Protein AF-A0A7J9QIK8-F1 (afdb_monomer_lite)

Secondary structure (DSSP, 8-state):
-EEEE--SHHHHHHHHHHHHTTS-SEEEEE-SSTTHHHHHHHHHHHHHHHTT---EEEEES-GGGGTT-SEEEE---PPPPTT--HHHHHHHHHHHHHHHHHHHHHH-TT-EEEE-PSSHHHHHHHHHHHH---GGGB---TTHHHHHHHHHHHHHHHS--

pLDDT: mean 95.73, std 3.75, range [79.69, 98.75]

Foldseek 3Di:
DEEEEDLPPVSLVVQLVCQVVCVDQEYEYEYQPPPRQQVSQVVSVVVCVVVVRRHHYHYDHDLLVCAPHAEYEYPDADDDDPPDDPVNRLVRRLVVLLVSLLSCLVRVLNYAYEYADPVFPSSLVSSCVNSVDDPVRGHYPPCPVVVVVVVVVCCVVPVDD

Radius of gyration: 16.66 Å; chains: 1; bounding box: 46×37×46 Å

Sequence (161 aa):
MITIIGSGKVGGDAALFSALKKLDDQILLLDVAKGLPQGEAMDINHMLSEQGIDVEVKGSNDYEDMKGSNIVVVVAGSGRKPGMTRMDLLKINASIVKSVVENVKKYADDSMIIPVTNPLDPMAYITQKVSGFDRSRVFGMGGMLDLSRFRQFIHESTGYS

Structure (mmCIF, N/CA/C/O backbone):
data_AF-A0A7J9QIK8-F1
#
_entry.id   AF-A0A7J9QIK8-F1
#
loop_
_atom_site.group_PDB
_atom_site.id
_atom_site.type_symbol
_atom_site.label_atom_id
_atom_site.label_alt_id
_atom_site.label_comp_id
_atom_site.label_asym_id
_atom_site.label_entity_id
_atom_site.label_seq_id
_atom_site.pdbx_PDB_ins_code
_atom_site.Cartn_x
_atom_site.Cartn_y
_atom_site.Cartn_z
_atom_site.occupancy
_atom_site.B_iso_or_equiv
_atom_site.auth_seq_id
_atom_site.auth_comp_id
_atom_site.auth_asym_id
_atom_site.auth_atom_id
_atom_site.pdbx_PDB_model_num
ATOM 1 N N . MET A 1 1 ? -8.381 -4.088 -10.871 1.00 96.38 1 MET A N 1
ATOM 2 C CA . MET A 1 1 ? -7.590 -2.897 -10.493 1.00 96.38 1 MET A CA 1
ATOM 3 C C . MET A 1 1 ? -6.961 -3.089 -9.119 1.00 96.38 1 MET A C 1
ATOM 5 O O . MET A 1 1 ? -7.657 -3.412 -8.151 1.00 96.38 1 MET A O 1
ATOM 9 N N . ILE A 1 2 ? -5.651 -2.852 -9.026 1.00 98.56 2 ILE A N 1
ATOM 10 C CA . ILE A 1 2 ? -4.905 -2.758 -7.765 1.00 98.56 2 ILE A CA 1
ATOM 11 C C . ILE A 1 2 ? -4.789 -1.279 -7.389 1.00 98.56 2 ILE A C 1
ATOM 13 O O . ILE A 1 2 ? -4.353 -0.464 -8.198 1.00 98.56 2 ILE A O 1
ATOM 17 N N . THR A 1 3 ? -5.134 -0.916 -6.154 1.00 98.75 3 THR A N 1
ATOM 18 C CA . THR A 1 3 ? -4.882 0.428 -5.612 1.00 98.75 3 THR A CA 1
ATOM 19 C C . THR A 1 3 ? -3.785 0.392 -4.565 1.00 98.75 3 THR A C 1
ATOM 21 O O . THR A 1 3 ? -3.816 -0.425 -3.650 1.00 98.75 3 THR A O 1
ATOM 24 N N . ILE A 1 4 ? -2.841 1.320 -4.656 1.00 98.69 4 ILE A N 1
ATOM 25 C CA . ILE A 1 4 ? -1.747 1.500 -3.709 1.00 98.69 4 ILE A CA 1
ATOM 26 C C . ILE A 1 4 ? -1.907 2.880 -3.078 1.00 98.69 4 ILE A C 1
ATOM 28 O O . ILE A 1 4 ? -1.833 3.901 -3.757 1.00 98.69 4 ILE A O 1
ATOM 32 N N . ILE A 1 5 ? -2.161 2.906 -1.770 1.00 98.44 5 ILE A N 1
ATOM 33 C CA . ILE A 1 5 ? -2.398 4.131 -1.003 1.00 98.44 5 ILE A CA 1
ATOM 34 C C . ILE A 1 5 ? -1.113 4.514 -0.274 1.00 98.44 5 ILE A C 1
ATOM 36 O O . ILE A 1 5 ? -0.676 3.815 0.643 1.00 98.44 5 ILE A O 1
ATOM 40 N N . GLY A 1 6 ? -0.550 5.653 -0.659 1.00 97.44 6 GLY A N 1
ATOM 41 C CA . GLY A 1 6 ? 0.776 6.144 -0.312 1.00 97.44 6 GLY A CA 1
ATOM 42 C C . GLY A 1 6 ? 1.699 6.053 -1.525 1.00 97.44 6 GLY A C 1
ATOM 43 O O . GLY A 1 6 ? 1.986 4.957 -1.984 1.00 97.44 6 GLY A O 1
ATOM 44 N N . SER A 1 7 ? 2.191 7.193 -2.008 1.00 96.25 7 SER A N 1
ATOM 45 C CA . SER A 1 7 ? 3.062 7.334 -3.192 1.00 96.25 7 SER A CA 1
ATOM 46 C C . SER A 1 7 ? 4.504 7.701 -2.828 1.00 96.25 7 SER A C 1
ATOM 48 O O . SER A 1 7 ? 5.240 8.265 -3.624 1.00 96.25 7 SER A O 1
ATOM 50 N N . GLY A 1 8 ? 4.918 7.424 -1.587 1.00 93.56 8 GLY A N 1
ATOM 51 C CA . GLY A 1 8 ? 6.334 7.472 -1.210 1.00 93.56 8 GLY A CA 1
ATOM 52 C C . GLY A 1 8 ? 7.100 6.257 -1.746 1.00 93.56 8 GLY A C 1
ATOM 53 O O . GLY A 1 8 ? 6.513 5.383 -2.371 1.00 93.56 8 GLY A O 1
ATOM 54 N N . LYS A 1 9 ? 8.390 6.139 -1.404 1.00 94.25 9 LYS A N 1
ATOM 55 C CA . LYS A 1 9 ? 9.303 5.078 -1.893 1.00 94.25 9 LYS A CA 1
ATOM 56 C C . LYS A 1 9 ? 8.679 3.678 -1.983 1.00 94.25 9 LYS A C 1
ATOM 58 O O . LYS A 1 9 ? 8.658 3.079 -3.043 1.00 94.25 9 LYS A O 1
ATOM 63 N N . VAL A 1 10 ? 8.113 3.186 -0.878 1.00 94.81 10 VAL A N 1
ATOM 64 C CA . VAL A 1 10 ? 7.521 1.836 -0.822 1.00 94.81 10 VAL A CA 1
ATOM 65 C C . VAL A 1 10 ? 6.306 1.702 -1.747 1.00 94.81 10 VAL A C 1
ATOM 67 O O . VAL A 1 10 ? 6.092 0.640 -2.318 1.00 94.81 10 VAL A O 1
ATOM 70 N N . GLY A 1 11 ? 5.505 2.758 -1.885 1.00 97.12 11 GLY A N 1
ATOM 71 C CA . GLY A 1 11 ? 4.325 2.759 -2.743 1.00 97.12 11 GLY A CA 1
ATOM 72 C C . GLY A 1 11 ? 4.667 2.855 -4.225 1.00 97.12 11 GLY A C 1
ATOM 73 O O . GLY A 1 11 ? 4.122 2.089 -5.013 1.00 97.12 11 GLY A O 1
ATOM 74 N N . GLY A 1 12 ? 5.612 3.731 -4.580 1.00 97.62 12 GLY A N 1
ATOM 75 C CA . GLY A 1 12 ? 6.160 3.826 -5.935 1.00 97.62 12 GLY A CA 1
ATOM 76 C C . GLY A 1 12 ? 6.787 2.503 -6.379 1.00 97.62 12 GLY A C 1
ATOM 77 O O . GLY A 1 12 ? 6.399 1.963 -7.411 1.00 97.62 12 GLY A O 1
ATOM 78 N N . ASP A 1 13 ? 7.645 1.904 -5.542 1.00 97.50 13 ASP A N 1
ATOM 79 C C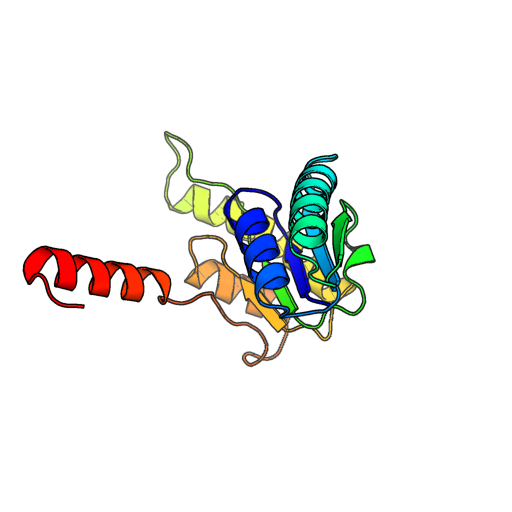A . ASP A 1 13 ? 8.234 0.584 -5.808 1.00 97.50 13 ASP A CA 1
ATOM 80 C C . ASP A 1 13 ? 7.150 -0.496 -5.957 1.00 97.50 13 ASP A C 1
ATOM 82 O O . ASP A 1 13 ? 7.200 -1.314 -6.876 1.00 97.50 13 ASP A O 1
ATOM 86 N N . ALA A 1 14 ? 6.141 -0.506 -5.077 1.00 97.50 14 ALA A N 1
ATOM 87 C CA . ALA A 1 14 ? 5.042 -1.463 -5.163 1.00 97.50 14 ALA A CA 1
ATOM 88 C C . ALA A 1 14 ? 4.261 -1.324 -6.479 1.00 97.50 14 ALA A C 1
ATOM 90 O O . ALA A 1 14 ? 3.911 -2.342 -7.076 1.00 97.50 14 ALA A O 1
ATOM 91 N N . ALA A 1 15 ? 4.015 -0.100 -6.952 1.00 98.38 15 ALA A N 1
ATOM 92 C CA . ALA A 1 15 ? 3.327 0.136 -8.218 1.00 98.38 15 ALA A CA 1
ATOM 93 C C . ALA A 1 15 ? 4.183 -0.278 -9.409 1.00 98.38 15 ALA A C 1
ATOM 95 O O . ALA A 1 15 ? 3.712 -1.027 -10.263 1.00 98.38 15 ALA A O 1
ATOM 96 N N . LEU A 1 16 ? 5.456 0.117 -9.409 1.00 98.31 16 LEU A N 1
ATOM 97 C CA . LEU A 1 16 ? 6.419 -0.255 -10.434 1.00 98.31 16 LEU A CA 1
ATOM 98 C C . LEU A 1 16 ? 6.528 -1.778 -10.574 1.00 98.31 16 LEU A C 1
ATOM 100 O O . LEU A 1 16 ? 6.356 -2.316 -11.666 1.00 98.31 16 LEU A O 1
ATOM 104 N N . PHE A 1 17 ? 6.766 -2.500 -9.475 1.00 97.69 17 PHE A N 1
ATOM 105 C CA . PHE A 1 17 ? 6.887 -3.957 -9.523 1.00 97.69 17 PHE A CA 1
ATOM 106 C C . PHE A 1 17 ? 5.565 -4.656 -9.840 1.00 97.69 17 PHE A C 1
ATOM 108 O O . PHE A 1 17 ? 5.593 -5.716 -10.464 1.00 97.69 17 PHE A O 1
ATOM 115 N N . SER A 1 18 ? 4.421 -4.088 -9.447 1.00 98.12 18 SER A N 1
ATOM 116 C CA . SER A 1 18 ? 3.111 -4.627 -9.836 1.00 98.12 18 SER A CA 1
ATOM 117 C C . SER A 1 18 ? 2.889 -4.500 -11.343 1.00 98.12 18 SER A C 1
ATOM 119 O O . SER A 1 18 ? 2.441 -5.461 -11.968 1.00 98.12 18 SER A O 1
ATOM 121 N N . ALA A 1 19 ? 3.279 -3.364 -11.930 1.00 98.25 19 ALA A N 1
ATOM 122 C CA . ALA A 1 19 ? 3.158 -3.115 -13.360 1.00 98.25 19 ALA A CA 1
ATOM 123 C C . ALA A 1 19 ? 4.130 -3.972 -14.181 1.00 98.25 19 ALA A C 1
ATOM 125 O O . ALA A 1 19 ? 3.720 -4.667 -15.107 1.00 98.25 19 ALA A O 1
ATOM 126 N N . LEU A 1 20 ? 5.406 -4.019 -13.785 1.00 97.81 20 LEU A N 1
ATOM 127 C CA . LEU A 1 20 ? 6.426 -4.857 -14.429 1.00 97.81 20 LEU A CA 1
ATOM 128 C C . LEU A 1 20 ? 6.052 -6.343 -14.427 1.00 97.81 20 LEU A C 1
ATOM 130 O O . LEU A 1 20 ? 6.345 -7.068 -15.376 1.00 97.81 20 LEU A O 1
ATOM 134 N N . LYS A 1 21 ? 5.402 -6.807 -13.355 1.00 97.44 21 LYS A N 1
ATOM 135 C CA . LYS A 1 21 ? 4.923 -8.189 -13.234 1.00 97.44 21 LYS A CA 1
ATOM 136 C C . LYS A 1 21 ? 3.555 -8.424 -13.871 1.00 97.44 21 LYS A C 1
ATOM 138 O O . LYS A 1 21 ? 3.099 -9.564 -13.830 1.00 97.44 21 LYS A O 1
ATOM 143 N N . LYS A 1 22 ? 2.922 -7.391 -14.441 1.00 97.50 22 LYS A N 1
ATOM 144 C CA . LYS A 1 22 ? 1.586 -7.453 -15.051 1.00 97.50 22 LYS A CA 1
ATOM 145 C C . LYS A 1 22 ? 0.557 -8.092 -14.111 1.00 97.50 22 LYS A C 1
ATOM 147 O O . LYS A 1 22 ? -0.178 -8.994 -14.497 1.00 97.50 22 LYS A O 1
ATOM 152 N N . LEU A 1 23 ? 0.577 -7.685 -12.836 1.00 97.62 23 LEU A N 1
ATOM 153 C CA . LEU A 1 23 ? -0.351 -8.221 -11.828 1.00 97.62 23 LEU A CA 1
ATOM 154 C C . LEU A 1 23 ? -1.786 -7.715 -12.022 1.00 97.62 23 LEU A C 1
ATOM 156 O O . LEU A 1 23 ? -2.719 -8.328 -11.510 1.00 97.62 23 LEU A O 1
ATOM 160 N N . ASP A 1 24 ? -1.940 -6.599 -12.727 1.00 97.50 24 ASP A N 1
ATOM 161 C CA . ASP A 1 24 ? -3.200 -6.003 -13.156 1.00 97.50 24 ASP A CA 1
ATOM 162 C C . ASP A 1 24 ? -2.919 -5.174 -14.418 1.00 97.50 24 ASP A C 1
ATOM 164 O O . ASP A 1 24 ? -1.788 -4.712 -14.599 1.00 97.50 24 ASP A O 1
ATOM 168 N N . ASP A 1 25 ? -3.932 -4.968 -15.254 1.00 96.75 25 ASP A N 1
ATOM 169 C CA . ASP A 1 25 ? -3.831 -4.115 -16.446 1.00 96.75 25 ASP A CA 1
ATOM 170 C C . ASP A 1 25 ? -3.893 -2.627 -16.060 1.00 96.75 25 ASP A C 1
ATOM 172 O O . ASP A 1 25 ? -3.375 -1.765 -16.772 1.00 96.75 25 ASP A O 1
ATOM 176 N N . GLN A 1 26 ? -4.491 -2.324 -14.898 1.00 96.62 26 GLN A N 1
ATOM 177 C CA . GLN A 1 26 ? -4.604 -0.971 -14.362 1.00 96.62 26 GLN A CA 1
ATOM 178 C C . GLN A 1 26 ? -4.228 -0.911 -12.877 1.00 96.62 26 GLN A C 1
ATOM 180 O O . GLN A 1 26 ? -4.782 -1.625 -12.030 1.00 96.62 26 GLN A O 1
ATOM 185 N N . ILE A 1 27 ? -3.315 0.001 -12.545 1.00 98.62 27 ILE A N 1
ATOM 186 C CA . ILE A 1 27 ? -2.856 0.256 -11.177 1.00 98.62 27 ILE A CA 1
ATOM 187 C C . ILE A 1 27 ? -3.149 1.709 -10.807 1.00 98.62 27 ILE A C 1
ATOM 189 O O . ILE A 1 27 ? -2.786 2.637 -11.524 1.00 98.62 27 ILE A O 1
ATOM 193 N N . LEU A 1 28 ? -3.774 1.921 -9.651 1.00 98.75 28 LEU A N 1
ATOM 194 C CA . LEU A 1 28 ? -4.027 3.249 -9.101 1.00 98.75 28 LEU A CA 1
ATOM 195 C C . LEU A 1 28 ? -3.030 3.558 -7.984 1.00 98.75 28 LEU A C 1
ATOM 197 O O . LEU A 1 28 ? -3.019 2.883 -6.956 1.00 98.75 28 LEU A O 1
ATOM 201 N N . LEU A 1 29 ? -2.247 4.618 -8.150 1.00 98.50 29 LEU A N 1
ATOM 202 C CA . LEU A 1 29 ? -1.410 5.201 -7.111 1.00 98.50 29 LEU A CA 1
ATOM 203 C C . LEU A 1 29 ? -2.158 6.378 -6.473 1.00 98.50 29 LEU A C 1
ATOM 205 O O . LEU A 1 29 ? -2.501 7.345 -7.152 1.00 98.50 29 LEU A O 1
ATOM 209 N N . LEU A 1 30 ? -2.434 6.300 -5.174 1.00 98.50 30 LEU A N 1
ATOM 210 C CA . LEU A 1 30 ? -3.222 7.300 -4.458 1.00 98.50 30 LEU A CA 1
ATOM 211 C C . LEU A 1 30 ? -2.402 7.940 -3.341 1.00 98.50 30 LEU A C 1
ATOM 213 O O . LEU A 1 30 ? -1.835 7.238 -2.509 1.00 98.50 30 LEU A O 1
ATOM 217 N N . ASP A 1 31 ? -2.366 9.268 -3.269 1.00 97.94 31 ASP A N 1
ATOM 218 C CA . ASP A 1 31 ? -1.771 9.989 -2.134 1.00 97.94 31 ASP A CA 1
ATOM 219 C C . ASP A 1 31 ? -2.539 11.272 -1.813 1.00 97.94 31 ASP A C 1
ATOM 221 O O . ASP A 1 31 ? -3.270 11.804 -2.638 1.00 97.94 31 ASP A O 1
ATOM 225 N N . VAL A 1 32 ? -2.350 11.818 -0.617 1.00 95.69 32 VAL A N 1
ATOM 226 C CA . VAL A 1 32 ? -2.884 13.135 -0.239 1.00 95.69 32 VAL A CA 1
ATOM 227 C C . VAL A 1 32 ? -1.996 14.283 -0.735 1.00 95.69 32 VAL A C 1
ATOM 229 O O . VAL A 1 32 ? -2.466 15.413 -0.880 1.00 95.69 32 VAL A O 1
ATOM 232 N N . ALA A 1 33 ? -0.714 14.016 -1.000 1.00 95.81 33 ALA A N 1
ATOM 233 C CA . ALA A 1 33 ? 0.226 14.979 -1.551 1.00 95.81 33 ALA A CA 1
ATOM 234 C C . ALA A 1 33 ? -0.079 15.230 -3.035 1.00 95.81 33 ALA A C 1
ATOM 236 O O . ALA A 1 33 ? 0.190 14.393 -3.895 1.00 95.81 33 ALA A O 1
ATOM 237 N N . LYS A 1 34 ? -0.651 16.396 -3.348 1.00 96.75 34 LYS A N 1
ATOM 238 C CA . LYS A 1 34 ? -0.991 16.780 -4.727 1.00 96.75 34 LYS A CA 1
ATOM 239 C C . LYS A 1 34 ? 0.237 16.749 -5.637 1.00 96.75 34 LYS A C 1
ATOM 241 O O . LYS A 1 34 ? 1.289 17.261 -5.264 1.00 96.75 34 LYS A O 1
ATOM 246 N N . GLY A 1 35 ? 0.084 16.183 -6.831 1.00 96.44 35 GLY A N 1
ATOM 247 C CA . GLY A 1 35 ? 1.137 16.096 -7.846 1.00 96.44 35 GLY A CA 1
ATOM 248 C C . GLY A 1 35 ? 2.102 14.926 -7.654 1.00 96.44 35 GLY A C 1
ATOM 249 O O . GLY A 1 35 ? 2.622 14.425 -8.645 1.00 96.44 35 GLY A O 1
ATOM 250 N N . LEU A 1 36 ? 2.302 14.449 -6.418 1.00 97.56 36 LEU A N 1
ATOM 251 C CA . LEU A 1 36 ? 3.162 13.297 -6.143 1.00 97.56 36 LEU A CA 1
ATOM 252 C C . LEU A 1 36 ? 2.679 12.020 -6.856 1.00 97.56 36 LEU A C 1
ATOM 254 O O . LEU A 1 36 ? 3.467 11.457 -7.610 1.00 97.56 36 LEU A O 1
ATOM 258 N N . PRO A 1 37 ? 1.416 11.567 -6.695 1.00 98.38 37 PRO A N 1
ATOM 259 C CA . PRO A 1 37 ? 0.997 10.318 -7.313 1.00 98.38 37 PRO A CA 1
ATOM 260 C C . PRO A 1 37 ? 0.989 10.397 -8.840 1.00 98.38 37 PRO A C 1
ATOM 262 O O . PRO A 1 37 ? 1.263 9.408 -9.509 1.00 98.38 37 PRO A O 1
ATOM 265 N N . GLN A 1 38 ? 0.686 11.571 -9.403 1.00 98.62 38 GLN A N 1
ATOM 266 C CA . GLN A 1 38 ? 0.697 11.796 -10.848 1.00 98.62 38 GLN A CA 1
ATOM 267 C C . GLN A 1 38 ? 2.116 11.780 -11.419 1.00 98.62 38 GLN A C 1
ATOM 269 O O . GLN A 1 38 ? 2.314 11.219 -12.491 1.00 98.62 38 GLN A O 1
ATOM 274 N N . GLY A 1 39 ? 3.083 12.374 -10.713 1.00 98.38 39 GLY A N 1
ATOM 275 C CA . GLY A 1 39 ? 4.490 12.352 -11.111 1.00 98.38 39 GLY A CA 1
ATOM 276 C C . GLY A 1 39 ? 5.055 10.933 -11.121 1.00 98.38 39 GLY A C 1
ATOM 277 O O . GLY A 1 39 ? 5.558 10.486 -12.145 1.00 98.38 39 GLY A O 1
ATOM 278 N N . GLU A 1 40 ? 4.869 10.190 -10.027 1.00 98.38 40 GLU A N 1
ATOM 279 C CA . GLU A 1 40 ? 5.317 8.792 -9.924 1.00 98.38 40 GLU A CA 1
ATOM 280 C C . GLU A 1 40 ? 4.660 7.899 -10.990 1.00 98.38 40 GLU A C 1
ATOM 282 O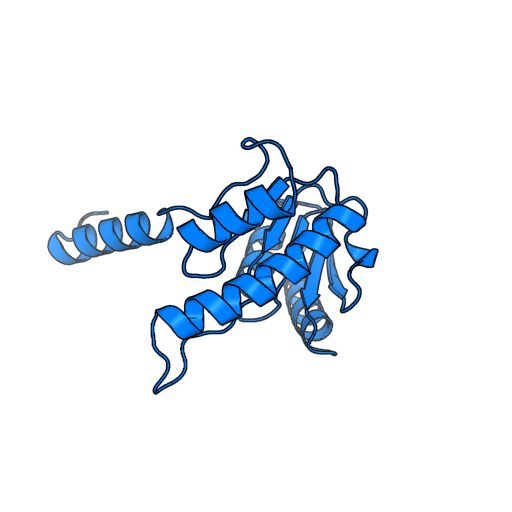 O . GLU A 1 40 ? 5.331 7.117 -11.660 1.00 98.38 40 GLU A O 1
ATOM 287 N N . ALA A 1 41 ? 3.348 8.045 -11.208 1.00 98.56 41 ALA A N 1
ATOM 288 C CA . ALA A 1 41 ? 2.641 7.305 -12.250 1.00 98.56 41 ALA A CA 1
ATOM 289 C C . ALA A 1 41 ? 3.153 7.641 -13.663 1.00 98.56 41 ALA A C 1
ATOM 291 O O . ALA A 1 41 ? 3.279 6.748 -14.500 1.00 98.56 41 ALA A O 1
ATOM 292 N N . MET A 1 42 ? 3.475 8.912 -13.929 1.00 98.56 42 MET A N 1
ATOM 293 C CA . MET A 1 42 ? 4.037 9.353 -15.207 1.00 98.56 42 MET A CA 1
ATOM 294 C C . MET A 1 42 ? 5.401 8.708 -15.469 1.00 98.56 42 MET A C 1
ATOM 296 O O . MET A 1 42 ? 5.608 8.151 -16.546 1.00 98.56 42 MET A O 1
ATOM 300 N N . ASP A 1 43 ? 6.297 8.728 -14.482 1.00 98.19 43 ASP A N 1
ATOM 301 C CA . ASP A 1 43 ? 7.623 8.118 -14.606 1.00 98.19 43 ASP A CA 1
ATOM 302 C C . ASP A 1 43 ? 7.534 6.602 -14.831 1.00 98.19 43 ASP A C 1
ATOM 304 O O . ASP A 1 43 ? 8.225 6.061 -15.701 1.00 98.19 43 ASP A O 1
ATOM 308 N N . ILE A 1 44 ? 6.628 5.916 -14.123 1.00 98.50 44 ILE A N 1
ATOM 309 C CA . ILE A 1 44 ? 6.389 4.483 -14.333 1.00 98.50 44 ILE A CA 1
ATOM 310 C C . ILE A 1 44 ? 5.874 4.226 -15.755 1.00 98.50 44 ILE A C 1
ATOM 312 O O . ILE A 1 44 ? 6.437 3.386 -16.453 1.00 98.50 44 ILE A O 1
ATOM 316 N N . ASN A 1 45 ? 4.865 4.962 -16.228 1.00 98.69 45 ASN A N 1
ATOM 317 C CA . ASN A 1 45 ? 4.317 4.777 -17.577 1.00 98.69 45 ASN A CA 1
ATOM 318 C C . ASN A 1 45 ? 5.350 5.043 -18.684 1.00 98.69 45 ASN A C 1
ATOM 320 O O . ASN A 1 45 ? 5.374 4.313 -19.674 1.00 98.69 45 ASN A O 1
ATOM 324 N N . HIS A 1 46 ? 6.236 6.033 -18.523 1.00 98.38 46 HIS A N 1
ATOM 325 C CA . HIS A 1 46 ? 7.337 6.258 -19.465 1.00 98.38 46 HIS A CA 1
ATOM 326 C C . HIS A 1 46 ? 8.257 5.034 -19.565 1.00 98.38 46 HIS A C 1
ATOM 328 O O . HIS A 1 46 ? 8.615 4.618 -20.667 1.00 98.38 46 HIS A O 1
ATOM 334 N N . MET A 1 47 ? 8.599 4.423 -18.428 1.00 97.94 47 MET A N 1
ATOM 335 C CA . MET A 1 47 ? 9.416 3.210 -18.397 1.00 97.94 47 MET A CA 1
ATOM 336 C C . MET A 1 47 ? 8.669 1.990 -18.965 1.00 97.94 47 MET A C 1
ATOM 338 O O . MET A 1 47 ? 9.249 1.219 -19.725 1.00 97.94 47 MET A O 1
ATOM 342 N N . LEU A 1 48 ? 7.383 1.809 -18.644 1.00 98.25 48 LEU A N 1
ATOM 343 C CA . LEU A 1 48 ? 6.577 0.705 -19.186 1.00 98.25 48 LEU A CA 1
ATOM 344 C C . LEU A 1 48 ? 6.454 0.803 -20.709 1.00 98.25 48 LEU A C 1
ATOM 346 O O . LEU A 1 48 ? 6.606 -0.203 -21.403 1.00 98.25 48 LEU A O 1
ATOM 350 N N . SER A 1 49 ? 6.254 2.018 -21.227 1.00 97.88 49 SER A N 1
ATOM 351 C CA . SER A 1 49 ? 6.202 2.281 -22.664 1.00 97.88 49 SER A CA 1
ATOM 352 C C . SER A 1 49 ? 7.519 1.942 -23.359 1.00 97.88 49 SER A C 1
ATOM 354 O O . SER A 1 49 ? 7.486 1.403 -24.462 1.00 97.88 49 SER A O 1
ATOM 356 N N . GLU A 1 50 ? 8.665 2.248 -22.744 1.00 97.56 50 GLU A N 1
ATOM 357 C CA . GLU A 1 50 ? 9.983 1.900 -23.291 1.00 97.56 50 GLU A CA 1
ATOM 358 C C . GLU A 1 50 ? 10.170 0.379 -23.386 1.00 97.56 50 GLU A C 1
ATOM 360 O O . GLU A 1 50 ? 10.666 -0.119 -24.395 1.00 97.56 50 GLU A O 1
ATOM 365 N N . GLN A 1 51 ? 9.665 -0.367 -22.401 1.00 96.69 51 GLN A N 1
ATOM 366 C CA . GLN A 1 51 ? 9.743 -1.830 -22.365 1.00 96.69 51 GLN A CA 1
ATOM 367 C C . GLN A 1 51 ? 8.629 -2.541 -23.154 1.00 96.69 51 GLN A C 1
ATOM 369 O O . GLN A 1 51 ? 8.594 -3.774 -23.187 1.00 96.69 51 GLN A O 1
ATOM 374 N N . GLY A 1 52 ? 7.700 -1.801 -23.771 1.00 97.31 52 GLY A N 1
ATOM 375 C CA . GLY A 1 52 ? 6.545 -2.376 -24.468 1.00 97.31 52 GLY A CA 1
ATOM 376 C C . GLY A 1 52 ? 5.597 -3.151 -23.542 1.00 97.31 52 GLY A C 1
ATOM 377 O O . GLY A 1 52 ? 5.010 -4.159 -23.945 1.00 97.31 52 GLY A O 1
ATOM 378 N N . ILE A 1 53 ? 5.485 -2.729 -22.280 1.00 97.94 53 ILE A N 1
ATOM 379 C CA . ILE A 1 53 ? 4.594 -3.333 -21.288 1.00 97.94 53 ILE A CA 1
ATOM 380 C C . ILE A 1 53 ? 3.244 -2.614 -21.325 1.00 97.94 53 ILE A C 1
ATOM 382 O O . ILE A 1 53 ? 3.155 -1.433 -21.007 1.00 97.94 53 ILE A O 1
ATOM 386 N N . ASP A 1 54 ? 2.199 -3.357 -21.688 1.00 96.81 54 ASP A N 1
ATOM 387 C CA . ASP A 1 54 ? 0.815 -2.876 -21.770 1.00 96.81 54 ASP A CA 1
ATOM 388 C C . ASP A 1 54 ? 0.122 -2.943 -20.398 1.00 96.81 54 ASP A C 1
ATOM 390 O O . ASP A 1 54 ? -0.633 -3.867 -20.110 1.00 96.81 54 ASP A O 1
ATOM 394 N N . VAL A 1 55 ? 0.494 -2.020 -19.509 1.00 98.19 55 VAL A N 1
ATOM 395 C CA . VAL A 1 55 ? -0.128 -1.787 -18.196 1.00 98.19 55 VAL A CA 1
ATOM 396 C C . VAL A 1 55 ? -0.186 -0.280 -17.974 1.00 98.19 55 VAL A C 1
ATOM 398 O O . VAL A 1 55 ? 0.790 0.415 -18.254 1.00 98.19 55 VAL A O 1
ATOM 401 N N . GLU A 1 56 ? -1.291 0.229 -17.433 1.00 98.25 56 GLU A N 1
ATOM 402 C CA . GLU A 1 56 ? -1.449 1.652 -17.126 1.00 98.25 56 GLU A CA 1
ATOM 403 C C . GLU A 1 56 ? -1.372 1.915 -15.617 1.00 98.25 56 GLU A C 1
ATOM 405 O O . GLU A 1 56 ? -2.096 1.314 -14.816 1.00 98.25 56 GLU A O 1
ATOM 410 N N . VAL A 1 57 ? -0.533 2.875 -15.216 1.00 98.62 57 VAL A N 1
ATOM 411 C CA . VAL A 1 57 ? -0.528 3.417 -13.853 1.00 98.62 57 VAL A CA 1
ATOM 412 C C . VAL A 1 57 ? -1.190 4.792 -13.840 1.00 98.62 57 VAL A C 1
ATOM 414 O O . VAL A 1 57 ? -0.746 5.715 -14.517 1.00 98.62 57 VAL A O 1
ATOM 417 N N . LYS A 1 58 ? -2.239 4.966 -13.034 1.00 98.62 58 LYS A N 1
ATOM 418 C CA . LYS A 1 58 ? -2.915 6.254 -12.826 1.00 98.62 58 LYS A CA 1
ATOM 419 C C . LYS A 1 58 ? -2.552 6.820 -11.458 1.00 98.62 58 LYS A C 1
ATOM 421 O O . LYS A 1 58 ? -2.698 6.141 -10.449 1.00 98.62 58 LYS A O 1
ATOM 426 N N . GLY A 1 59 ? -2.142 8.084 -11.409 1.00 98.56 59 GLY A N 1
ATOM 427 C CA . GLY A 1 59 ? -1.968 8.826 -10.160 1.00 98.56 59 GLY A CA 1
ATOM 428 C C . GLY A 1 59 ? -3.220 9.621 -9.784 1.00 98.56 59 GLY A C 1
ATOM 429 O O . GLY A 1 59 ? -3.759 10.342 -10.624 1.00 98.56 59 GLY A O 1
ATOM 430 N N . SER A 1 60 ? -3.671 9.545 -8.530 1.00 98.56 60 SER A N 1
ATOM 431 C CA . SER A 1 60 ? -4.811 10.326 -8.034 1.00 98.56 60 SER A CA 1
ATOM 432 C C . SER A 1 60 ? -4.641 10.831 -6.601 1.00 98.56 60 SER A C 1
ATOM 434 O O . SER A 1 60 ? -3.877 10.298 -5.799 1.00 98.56 60 SER A O 1
ATOM 436 N N . ASN A 1 61 ? -5.394 11.880 -6.278 1.00 98.31 61 ASN A N 1
ATOM 437 C CA . ASN A 1 61 ? -5.581 12.373 -4.918 1.00 98.31 61 ASN A CA 1
ATOM 438 C C . ASN A 1 61 ? -7.012 12.150 -4.395 1.00 98.31 61 ASN A C 1
ATOM 440 O O . ASN A 1 61 ? -7.310 12.555 -3.271 1.00 98.31 61 ASN A O 1
ATOM 444 N N . ASP A 1 62 ? -7.894 11.549 -5.198 1.00 98.19 62 ASP A N 1
ATOM 445 C CA . ASP A 1 62 ? -9.289 11.296 -4.849 1.00 98.19 62 ASP A CA 1
ATOM 446 C C . ASP A 1 62 ? -9.504 9.820 -4.501 1.00 98.19 62 ASP A C 1
ATOM 448 O O . ASP A 1 62 ? -9.190 8.921 -5.280 1.00 98.19 62 ASP A O 1
ATOM 452 N N . TYR A 1 63 ? -10.071 9.573 -3.321 1.00 98.12 63 TYR A N 1
ATOM 453 C CA . TYR A 1 63 ? -10.447 8.235 -2.875 1.00 98.12 63 TYR A CA 1
ATOM 454 C C . TYR A 1 63 ? -11.538 7.607 -3.737 1.00 98.12 63 TYR A C 1
ATOM 456 O O . TYR A 1 63 ? -11.606 6.387 -3.797 1.00 98.12 63 TYR A O 1
ATOM 464 N N . GLU A 1 64 ? -12.364 8.388 -4.430 1.00 98.25 64 GLU A N 1
ATOM 465 C CA . GLU A 1 64 ? -13.400 7.837 -5.302 1.00 98.25 64 GLU A CA 1
ATOM 466 C C . GLU A 1 64 ? -12.828 7.082 -6.514 1.00 98.25 64 GLU A C 1
ATOM 468 O O . GLU A 1 64 ? -13.453 6.136 -6.998 1.00 98.25 64 GLU A O 1
ATOM 473 N N . ASP A 1 65 ? -11.612 7.422 -6.952 1.00 98.19 65 ASP A N 1
ATOM 474 C CA . ASP A 1 65 ? -10.949 6.757 -8.078 1.00 98.19 65 ASP A CA 1
ATOM 475 C C . ASP A 1 65 ? -10.608 5.282 -7.798 1.00 98.19 65 ASP A C 1
ATOM 477 O O . ASP A 1 65 ? -10.340 4.545 -8.741 1.00 98.19 65 ASP A O 1
ATOM 481 N N . MET A 1 66 ? -10.638 4.819 -6.537 1.00 97.88 66 MET A N 1
ATOM 482 C CA . MET A 1 66 ? -10.393 3.404 -6.198 1.00 97.88 66 MET A CA 1
ATOM 483 C C . MET A 1 66 ? -11.608 2.490 -6.404 1.00 97.88 66 MET A C 1
ATOM 485 O O . MET A 1 66 ? -11.556 1.304 -6.070 1.00 97.88 66 MET A O 1
ATOM 489 N N . LYS A 1 67 ? -12.726 3.024 -6.905 1.00 98.00 67 LYS A N 1
ATOM 490 C CA . LYS A 1 67 ? -13.919 2.225 -7.195 1.00 98.00 67 LYS A CA 1
ATOM 491 C C . LYS A 1 67 ? -13.593 1.065 -8.132 1.00 98.00 67 LYS A C 1
ATOM 493 O O . LYS A 1 67 ? -12.986 1.248 -9.181 1.00 98.00 67 LYS A O 1
ATOM 498 N N . GLY A 1 68 ? -14.033 -0.133 -7.747 1.00 95.69 68 GLY A N 1
ATOM 499 C CA . GLY A 1 68 ? -13.783 -1.368 -8.498 1.00 95.69 68 GLY A CA 1
ATOM 500 C C . GLY A 1 68 ? -12.442 -2.046 -8.195 1.00 95.69 68 GLY A C 1
ATOM 501 O O . GLY A 1 68 ? -12.105 -3.033 -8.848 1.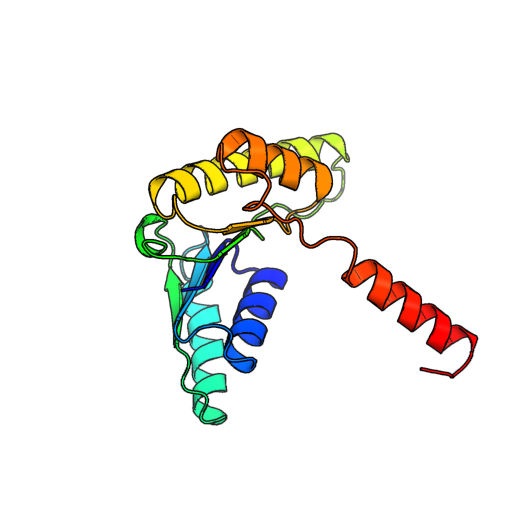00 95.69 68 GLY A O 1
ATOM 502 N N . SER A 1 69 ? -11.677 -1.566 -7.210 1.00 98.06 69 SER A N 1
ATOM 503 C CA . SER A 1 69 ? -10.422 -2.211 -6.819 1.00 98.06 69 SER A CA 1
ATOM 504 C C . SER A 1 69 ? -10.634 -3.570 -6.161 1.00 98.06 69 SER A C 1
ATOM 506 O O . SER A 1 69 ? -11.393 -3.713 -5.205 1.00 98.06 69 SER A O 1
ATOM 508 N N . ASN A 1 70 ? -9.895 -4.573 -6.636 1.00 97.69 70 ASN A N 1
ATOM 509 C CA . ASN A 1 70 ? -9.915 -5.928 -6.084 1.00 97.69 70 ASN A CA 1
ATOM 510 C C . ASN A 1 70 ? -8.923 -6.076 -4.925 1.00 97.69 70 ASN A C 1
ATOM 512 O O . ASN A 1 70 ? -9.155 -6.853 -4.001 1.00 97.69 70 ASN A O 1
ATOM 516 N N . ILE A 1 71 ? -7.823 -5.319 -4.960 1.00 98.12 71 ILE A N 1
ATOM 517 C CA . ILE A 1 71 ? -6.783 -5.301 -3.927 1.00 98.12 71 ILE A CA 1
ATOM 518 C C . ILE A 1 71 ? -6.430 -3.849 -3.616 1.00 98.12 71 ILE A C 1
ATOM 520 O O . ILE A 1 71 ? -6.188 -3.050 -4.519 1.00 98.12 71 ILE A O 1
ATOM 524 N N . VAL A 1 72 ? -6.360 -3.525 -2.327 1.00 98.56 72 VAL A N 1
ATOM 525 C CA . VAL A 1 72 ? -5.911 -2.229 -1.820 1.00 98.56 72 VAL A CA 1
ATOM 526 C C . VAL A 1 72 ? -4.699 -2.429 -0.915 1.00 98.56 72 VAL A C 1
ATOM 528 O O . VAL A 1 72 ? -4.800 -3.005 0.167 1.00 98.56 72 VAL A O 1
ATOM 531 N N . VAL A 1 73 ? -3.541 -1.935 -1.339 1.00 98.19 73 VAL A N 1
ATOM 532 C CA . VAL A 1 73 ? -2.301 -1.947 -0.559 1.00 98.19 73 VAL A CA 1
ATOM 533 C C . VAL A 1 73 ? -2.197 -0.639 0.220 1.00 98.19 73 VAL A C 1
ATOM 535 O O . VAL A 1 73 ? -2.168 0.443 -0.362 1.00 98.19 73 VAL A O 1
ATOM 538 N N . VAL A 1 74 ? -2.132 -0.721 1.549 1.00 97.94 74 VAL A N 1
ATOM 539 C CA . VAL A 1 74 ? -2.065 0.454 2.430 1.00 97.94 74 VAL A CA 1
ATOM 540 C C . VAL A 1 74 ? -0.631 0.646 2.901 1.00 97.94 74 VAL A C 1
ATOM 542 O O . VAL A 1 74 ? -0.170 -0.015 3.833 1.00 97.94 74 VAL A O 1
ATOM 545 N N . VAL A 1 75 ? 0.069 1.565 2.242 1.00 96.25 75 VAL A N 1
ATOM 546 C CA . VAL A 1 75 ? 1.454 1.960 2.543 1.00 96.25 75 VAL A CA 1
ATOM 547 C C . VAL A 1 75 ? 1.501 3.272 3.336 1.00 96.25 75 VAL A C 1
ATOM 549 O O . VAL A 1 75 ? 2.478 3.553 4.032 1.00 96.25 75 VAL A O 1
ATOM 552 N N . ALA A 1 76 ? 0.438 4.076 3.254 1.00 91.88 76 ALA A N 1
ATOM 553 C CA . ALA A 1 76 ? 0.336 5.378 3.892 1.00 91.88 76 ALA A CA 1
ATOM 554 C C . ALA A 1 76 ? 0.586 5.311 5.407 1.00 91.88 76 ALA A C 1
ATOM 556 O O . ALA A 1 76 ? -0.063 4.579 6.161 1.00 91.88 76 ALA A O 1
ATOM 557 N N . GLY A 1 77 ? 1.529 6.129 5.858 1.00 90.62 77 GLY A N 1
ATOM 558 C CA . GLY A 1 77 ? 1.921 6.235 7.252 1.00 90.62 77 GLY A CA 1
ATOM 559 C C . GLY A 1 77 ? 3.094 7.187 7.426 1.00 90.62 77 GLY A C 1
ATOM 560 O O . GLY A 1 77 ? 3.778 7.559 6.475 1.00 90.62 77 GLY A O 1
ATOM 561 N N . SER A 1 78 ? 3.337 7.587 8.667 1.00 88.31 78 SER A N 1
ATOM 562 C CA . SER A 1 78 ? 4.523 8.346 9.032 1.00 88.31 78 SER A CA 1
ATOM 563 C C . SER A 1 78 ? 5.682 7.402 9.330 1.00 88.31 78 SER A C 1
ATOM 565 O O . SER A 1 78 ? 5.535 6.415 10.055 1.00 88.31 78 SER A O 1
ATOM 567 N N . GLY A 1 79 ? 6.869 7.764 8.842 1.00 85.25 79 GLY A N 1
ATOM 568 C CA . GLY A 1 79 ? 8.125 7.242 9.368 1.00 85.25 79 GLY A CA 1
ATOM 569 C C . GLY A 1 79 ? 8.389 7.762 10.784 1.00 85.25 79 GLY A C 1
ATOM 570 O O . GLY A 1 79 ? 7.849 8.794 11.201 1.00 85.25 79 GLY A O 1
ATOM 571 N N . ARG A 1 80 ? 9.240 7.055 11.535 1.00 86.38 80 ARG A N 1
ATOM 572 C CA . ARG A 1 80 ? 9.679 7.500 12.862 1.00 86.38 80 ARG A CA 1
ATOM 573 C C . ARG A 1 80 ? 10.539 8.757 12.731 1.00 86.38 80 ARG A C 1
ATOM 575 O O . ARG A 1 80 ? 11.528 8.748 12.006 1.00 86.38 80 ARG A O 1
ATOM 582 N N . LYS A 1 81 ? 10.192 9.814 13.467 1.00 87.69 81 LYS A N 1
ATOM 583 C CA . LYS A 1 81 ? 10.987 11.052 13.537 1.00 87.69 81 LYS A CA 1
ATOM 584 C C . LYS A 1 81 ? 11.914 11.044 14.763 1.00 87.69 81 LYS A C 1
ATOM 586 O O . LYS A 1 81 ? 11.589 10.373 15.751 1.00 87.69 81 LYS A O 1
ATOM 591 N N . PRO A 1 82 ? 13.051 11.767 14.737 1.00 88.38 82 PRO A N 1
ATOM 592 C CA . PRO A 1 82 ? 13.890 11.952 15.920 1.00 88.38 82 PRO A CA 1
ATOM 593 C C . PRO A 1 82 ? 13.063 12.444 17.117 1.00 88.38 82 PRO A C 1
ATOM 595 O O . PRO A 1 82 ? 12.190 13.292 16.959 1.00 88.38 82 PRO A O 1
ATOM 598 N N . GLY A 1 83 ? 13.296 11.870 18.300 1.00 89.06 83 GLY A N 1
ATOM 599 C CA . GLY A 1 83 ? 12.545 12.192 19.522 1.00 89.06 83 GLY A CA 1
ATOM 600 C C . GLY A 1 83 ? 11.178 11.505 19.670 1.00 89.06 83 GLY A C 1
ATOM 601 O O . GLY A 1 83 ? 10.592 11.567 20.744 1.00 89.06 83 GLY A O 1
ATOM 602 N N . MET A 1 84 ? 10.677 10.801 18.648 1.00 89.56 84 MET A N 1
ATOM 603 C CA . MET A 1 84 ? 9.379 10.118 18.709 1.00 89.56 84 MET A CA 1
ATOM 604 C C . MET A 1 84 ? 9.466 8.764 19.436 1.00 89.56 84 MET A C 1
ATOM 606 O O . MET A 1 84 ? 10.313 7.910 19.109 1.00 89.56 84 MET A O 1
ATOM 610 N N . THR A 1 85 ? 8.557 8.529 20.390 1.00 91.25 85 THR A N 1
ATOM 611 C CA . THR A 1 85 ? 8.435 7.226 21.056 1.00 91.25 85 THR A CA 1
ATOM 612 C C . THR A 1 85 ? 7.752 6.202 20.145 1.00 91.25 85 THR A C 1
ATOM 614 O O . THR A 1 85 ? 7.093 6.540 19.160 1.00 91.25 85 THR A O 1
ATOM 617 N N . ARG A 1 86 ? 7.882 4.911 20.478 1.00 88.00 86 ARG A N 1
ATOM 618 C CA . ARG A 1 86 ? 7.146 3.847 19.771 1.00 88.00 86 ARG A CA 1
ATOM 619 C C . ARG A 1 86 ? 5.628 4.031 19.883 1.00 88.00 86 ARG A C 1
ATOM 621 O O . ARG A 1 86 ? 4.914 3.738 18.930 1.00 88.00 86 ARG A O 1
ATOM 628 N N . MET A 1 87 ? 5.155 4.524 21.028 1.00 91.38 87 MET A N 1
ATOM 629 C CA . MET A 1 87 ? 3.731 4.733 21.283 1.00 91.38 87 MET A CA 1
ATOM 630 C C . MET A 1 87 ? 3.168 5.895 20.457 1.00 91.38 87 MET A C 1
ATOM 632 O O . MET A 1 87 ? 2.062 5.789 19.933 1.00 91.38 87 MET A O 1
ATOM 636 N N . ASP A 1 88 ? 3.934 6.973 20.290 1.00 92.25 88 ASP A N 1
ATOM 637 C CA . ASP A 1 88 ? 3.514 8.116 19.471 1.00 92.25 88 ASP A CA 1
ATOM 638 C C . ASP A 1 88 ? 3.379 7.720 18.002 1.00 92.25 88 ASP A C 1
ATOM 640 O O . ASP A 1 88 ? 2.361 8.001 17.370 1.00 92.25 88 ASP A O 1
ATOM 644 N N . LEU A 1 89 ? 4.373 6.993 17.478 1.00 91.50 89 LEU A N 1
ATOM 645 C CA . LEU A 1 89 ? 4.342 6.479 16.111 1.00 91.50 89 LEU A CA 1
ATOM 646 C C . LEU A 1 89 ? 3.127 5.573 15.878 1.00 91.50 89 LEU A C 1
ATOM 648 O O . LEU A 1 89 ? 2.436 5.715 14.871 1.00 91.50 89 LEU A O 1
ATOM 652 N N . LEU A 1 90 ? 2.845 4.672 16.827 1.00 93.56 90 LEU A N 1
ATOM 653 C CA . LEU A 1 90 ? 1.685 3.787 16.765 1.00 93.56 90 LEU A CA 1
ATOM 654 C C . LEU A 1 90 ? 0.383 4.587 16.702 1.00 93.56 90 LEU A C 1
ATOM 656 O O . LEU A 1 90 ? -0.445 4.304 15.843 1.00 93.56 90 LEU A O 1
ATOM 660 N N . LYS A 1 91 ? 0.202 5.596 17.564 1.00 94.75 91 LYS A N 1
ATOM 661 C CA . LYS A 1 91 ? -1.013 6.430 17.582 1.00 94.75 91 LYS A CA 1
ATOM 662 C C . LYS A 1 91 ? -1.206 7.206 16.279 1.00 94.75 91 LYS A C 1
ATOM 664 O O . LYS A 1 91 ? -2.324 7.270 15.771 1.00 94.75 91 LYS A O 1
ATOM 669 N N . ILE A 1 92 ? -0.129 7.769 15.729 1.00 95.44 92 ILE A N 1
ATOM 670 C CA . ILE A 1 92 ? -0.170 8.505 14.458 1.00 95.44 92 ILE A CA 1
ATOM 671 C C . ILE A 1 92 ? -0.587 7.571 13.323 1.00 95.44 92 ILE A C 1
ATOM 673 O O . ILE A 1 92 ? -1.556 7.855 12.619 1.00 95.44 92 ILE A O 1
ATOM 677 N N . ASN A 1 93 ? 0.094 6.434 13.178 1.00 95.81 93 ASN A N 1
ATOM 678 C CA . ASN A 1 93 ? -0.190 5.505 12.088 1.00 95.81 93 ASN A CA 1
ATOM 679 C C . ASN A 1 93 ? -1.551 4.823 12.251 1.00 95.81 93 ASN A C 1
ATOM 681 O O . ASN A 1 93 ? -2.244 4.643 11.259 1.00 95.81 93 ASN A O 1
ATOM 685 N N . ALA A 1 94 ? -1.997 4.561 13.482 1.00 96.69 94 ALA A N 1
ATOM 686 C CA . ALA A 1 94 ? -3.350 4.083 13.758 1.00 96.69 94 ALA A CA 1
ATOM 687 C C . ALA A 1 94 ? -4.424 5.048 13.233 1.00 96.69 94 ALA A C 1
ATOM 689 O O . ALA A 1 94 ? -5.399 4.607 12.628 1.00 96.69 94 ALA A O 1
ATOM 690 N N . SER A 1 95 ? -4.241 6.357 13.441 1.00 97.19 95 SER A N 1
ATOM 691 C CA . SER A 1 95 ? -5.167 7.385 12.949 1.00 97.19 95 SER A CA 1
ATOM 692 C C . SER A 1 95 ? -5.184 7.453 11.418 1.00 97.19 95 SER A C 1
ATOM 694 O O . SER A 1 95 ? -6.253 7.451 10.808 1.00 97.19 95 SER A O 1
ATOM 696 N N . ILE A 1 96 ? -4.000 7.439 10.791 1.00 96.88 96 ILE A N 1
ATOM 697 C CA . ILE A 1 96 ? -3.856 7.459 9.327 1.00 96.88 96 ILE A CA 1
ATOM 698 C C . ILE A 1 96 ? -4.515 6.223 8.708 1.00 96.88 96 ILE A C 1
ATOM 700 O O . ILE A 1 96 ? -5.379 6.358 7.846 1.00 96.88 96 ILE A O 1
ATOM 704 N N . VAL A 1 97 ? -4.157 5.026 9.181 1.00 97.81 97 VAL A N 1
ATOM 705 C CA . VAL A 1 97 ? -4.697 3.761 8.667 1.00 97.81 97 VAL A CA 1
ATOM 706 C C . VAL A 1 97 ? -6.205 3.691 8.873 1.00 97.81 97 VAL A C 1
ATOM 708 O O . VAL A 1 97 ? -6.911 3.290 7.956 1.00 97.81 97 VAL A O 1
ATOM 711 N N . LYS A 1 98 ? -6.728 4.134 10.023 1.00 98.19 98 LYS A N 1
ATOM 712 C CA . LYS A 1 98 ? -8.177 4.191 10.247 1.00 98.19 98 LYS A CA 1
ATOM 713 C C . LYS A 1 98 ? -8.881 5.046 9.185 1.00 98.19 98 LYS A C 1
ATOM 715 O O . LYS A 1 98 ? -9.818 4.560 8.565 1.00 98.19 98 LYS A O 1
ATOM 720 N N . SER A 1 99 ? -8.402 6.268 8.948 1.00 97.88 99 SER A N 1
ATOM 721 C CA . SER A 1 99 ? -8.974 7.179 7.942 1.00 97.88 99 SER A CA 1
ATOM 722 C C . SER A 1 99 ? -8.918 6.595 6.524 1.00 97.88 99 SER A C 1
ATOM 724 O O . SER A 1 99 ? -9.899 6.634 5.780 1.00 97.88 99 SER A O 1
ATOM 726 N N . VAL A 1 100 ? -7.788 5.981 6.159 1.00 98.06 100 VAL A N 1
ATOM 727 C CA . VAL A 1 100 ? -7.636 5.292 4.870 1.00 98.06 100 VAL A CA 1
ATOM 728 C C . VAL A 1 100 ? -8.655 4.160 4.742 1.00 98.06 100 VAL A C 1
ATOM 730 O O . VAL A 1 100 ? -9.383 4.095 3.757 1.00 98.06 100 VAL A O 1
ATOM 733 N N . VAL A 1 101 ? -8.751 3.290 5.747 1.00 98.06 101 VAL A N 1
ATOM 734 C CA . VAL A 1 101 ? -9.619 2.105 5.713 1.00 98.06 101 VAL A CA 1
ATOM 735 C C . VAL A 1 101 ? -11.105 2.477 5.725 1.00 98.06 101 VAL A C 1
ATOM 737 O O . VAL A 1 101 ? -11.902 1.786 5.095 1.00 98.06 101 VAL A O 1
ATOM 740 N N . GLU A 1 102 ? -11.494 3.581 6.366 1.00 98.44 102 GLU A N 1
ATOM 741 C CA . GLU A 1 102 ? -12.858 4.124 6.266 1.00 98.44 102 GLU A CA 1
ATOM 742 C C . GLU A 1 102 ? -13.212 4.518 4.823 1.00 98.44 102 GLU A C 1
ATOM 744 O O . GLU A 1 102 ? -14.329 4.259 4.375 1.00 98.44 102 GLU A O 1
ATOM 749 N N . ASN A 1 103 ? -12.260 5.071 4.066 1.00 98.44 103 ASN A N 1
ATOM 750 C CA . ASN A 1 103 ? -12.461 5.359 2.646 1.00 98.44 103 ASN A CA 1
ATOM 751 C C . ASN A 1 103 ? -12.453 4.090 1.785 1.00 98.44 103 ASN A C 1
ATOM 753 O O . ASN A 1 103 ? -13.282 3.978 0.886 1.00 98.44 103 ASN A O 1
ATOM 757 N N . VAL A 1 104 ? -11.597 3.108 2.089 1.00 98.31 104 VAL A N 1
ATOM 758 C CA . VAL A 1 104 ? -11.627 1.796 1.414 1.00 98.31 104 VAL A CA 1
ATOM 759 C C . VAL A 1 104 ? -12.994 1.145 1.584 1.00 98.31 104 VAL A C 1
ATOM 761 O O . VAL A 1 104 ? -13.601 0.731 0.608 1.00 98.31 104 VAL A O 1
ATOM 764 N N . LYS A 1 105 ? -13.547 1.154 2.800 1.00 97.81 105 LYS A N 1
ATOM 765 C CA . LYS A 1 105 ? -14.900 0.654 3.068 1.00 97.81 105 LYS A CA 1
ATOM 766 C C . LYS A 1 105 ? -15.987 1.403 2.288 1.00 97.81 105 LYS A C 1
ATOM 768 O O . LYS A 1 105 ? -17.050 0.847 2.054 1.00 97.81 105 LYS A O 1
ATOM 773 N N . LYS A 1 106 ? -15.761 2.670 1.936 1.00 98.19 106 LYS A N 1
ATOM 774 C CA . LYS A 1 106 ? -16.732 3.492 1.207 1.00 98.19 106 LYS A CA 1
ATOM 775 C C . LYS A 1 106 ? -16.670 3.280 -0.307 1.00 98.19 106 LYS A C 1
ATOM 777 O O . LYS A 1 106 ? -17.708 3.345 -0.958 1.00 98.19 106 LYS A O 1
ATOM 782 N N . TYR A 1 107 ? -15.474 3.103 -0.863 1.00 98.44 107 TYR A N 1
ATOM 783 C CA . TYR A 1 107 ? -15.256 3.137 -2.312 1.00 98.44 107 TYR A CA 1
ATOM 784 C C . TYR A 1 107 ? -14.801 1.799 -2.910 1.00 98.44 107 TYR A C 1
ATOM 786 O O . TYR A 1 107 ? -14.966 1.602 -4.106 1.00 98.44 107 TYR A O 1
ATOM 794 N N . ALA A 1 108 ? -14.272 0.878 -2.104 1.00 97.75 108 ALA A N 1
ATOM 795 C CA . ALA A 1 108 ? -13.796 -0.445 -2.512 1.00 97.75 108 ALA A CA 1
ATOM 796 C C . ALA A 1 108 ? -14.183 -1.507 -1.461 1.00 97.75 108 ALA A C 1
ATOM 798 O O . ALA A 1 108 ? -13.346 -2.227 -0.914 1.00 97.75 108 ALA A O 1
ATOM 799 N N . ASP A 1 109 ? -15.475 -1.582 -1.145 1.00 96.88 109 ASP A N 1
ATOM 800 C CA . ASP A 1 109 ? -16.052 -2.447 -0.110 1.00 96.88 109 ASP A CA 1
ATOM 801 C C . ASP A 1 109 ? -15.964 -3.952 -0.402 1.00 96.88 109 ASP A C 1
ATOM 803 O O . ASP A 1 109 ? -16.088 -4.751 0.528 1.00 96.88 109 ASP A O 1
ATOM 807 N N . ASP A 1 110 ? -15.647 -4.338 -1.638 1.00 95.94 110 ASP A N 1
ATOM 808 C CA . ASP A 1 110 ? -15.398 -5.720 -2.074 1.00 95.94 110 ASP A CA 1
ATOM 809 C C . ASP A 1 110 ? -13.904 -6.093 -2.197 1.00 95.94 110 ASP A C 1
ATOM 811 O O . ASP A 1 110 ? -13.565 -7.234 -2.517 1.00 95.94 110 ASP A O 1
ATOM 815 N N . SER A 1 111 ? -12.979 -5.183 -1.868 1.00 98.00 111 SER A N 1
ATOM 816 C CA . SER A 1 111 ? -11.539 -5.425 -2.028 1.00 98.00 111 SER A CA 1
ATOM 817 C C . SER A 1 111 ? -10.910 -6.308 -0.939 1.00 98.00 111 SER A C 1
ATOM 819 O O . SER A 1 111 ? -11.362 -6.391 0.206 1.00 98.00 111 SER A O 1
ATOM 821 N N . MET A 1 112 ? -9.767 -6.915 -1.240 1.00 98.31 112 MET A N 1
ATOM 822 C CA . MET A 1 112 ? -8.816 -7.334 -0.208 1.00 98.31 112 MET A CA 1
ATOM 823 C C . MET A 1 112 ? -7.968 -6.134 0.231 1.00 98.31 112 MET A C 1
ATOM 825 O O . MET A 1 112 ? -7.730 -5.222 -0.561 1.00 98.31 112 MET A O 1
ATOM 829 N N . ILE A 1 113 ? -7.506 -6.118 1.483 1.00 98.31 113 ILE A N 1
ATOM 830 C CA . ILE A 1 113 ? -6.644 -5.060 2.023 1.00 98.31 113 ILE A CA 1
ATOM 831 C C . ILE A 1 113 ? -5.312 -5.655 2.478 1.00 98.31 113 ILE A C 1
ATOM 833 O O . ILE A 1 113 ? -5.281 -6.589 3.283 1.00 98.31 113 ILE A O 1
ATOM 837 N N . ILE A 1 114 ? -4.212 -5.070 2.003 1.00 97.25 114 ILE A N 1
ATOM 838 C CA . ILE A 1 114 ? -2.846 -5.435 2.378 1.00 97.25 114 ILE A CA 1
ATOM 839 C C . ILE A 1 114 ? -2.193 -4.264 3.122 1.00 97.25 114 ILE A C 1
ATOM 841 O O . ILE A 1 114 ? -1.605 -3.384 2.487 1.00 97.25 114 ILE A O 1
ATOM 845 N N . PRO A 1 115 ? -2.300 -4.187 4.461 1.00 95.94 115 PRO A N 1
ATOM 846 C CA . PRO A 1 115 ? -1.560 -3.194 5.224 1.00 95.94 115 PRO A CA 1
ATOM 847 C C . PR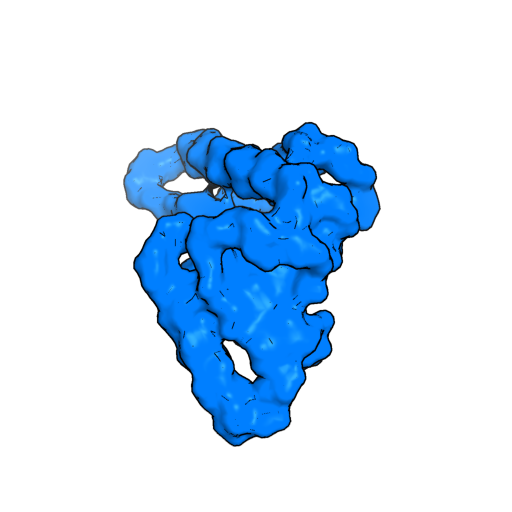O A 1 115 ? -0.057 -3.498 5.213 1.00 95.94 115 PRO A C 1
ATOM 849 O O . PRO A 1 115 ? 0.379 -4.612 5.505 1.00 95.94 115 PRO A O 1
ATOM 852 N N . VAL A 1 116 ? 0.727 -2.467 4.906 1.00 95.12 116 VAL A N 1
ATOM 853 C CA . VAL A 1 116 ? 2.200 -2.450 4.925 1.00 95.12 116 VAL A CA 1
ATOM 854 C C . VAL A 1 116 ? 2.721 -1.508 6.019 1.00 95.12 116 VAL A C 1
ATOM 856 O O . VAL A 1 116 ? 3.828 -1.684 6.530 1.00 95.12 116 VAL A O 1
ATOM 859 N N . THR A 1 117 ? 1.923 -0.511 6.412 1.00 94.00 117 THR A N 1
ATOM 860 C CA . THR A 1 117 ? 2.285 0.500 7.411 1.00 94.00 117 THR A CA 1
ATOM 861 C C . THR A 1 117 ? 2.738 -0.121 8.732 1.00 94.00 117 THR A C 1
ATOM 863 O O . THR A 1 117 ? 2.062 -0.963 9.318 1.00 94.00 117 THR A O 1
ATOM 866 N N . ASN A 1 118 ? 3.881 0.344 9.242 1.00 90.88 118 ASN A N 1
ATOM 867 C CA . ASN A 1 118 ? 4.428 -0.120 10.512 1.00 90.88 118 ASN A CA 1
ATOM 868 C C . ASN A 1 118 ? 3.912 0.697 11.711 1.00 90.88 118 ASN A C 1
ATOM 870 O O . ASN A 1 118 ? 3.713 1.906 11.581 1.00 90.88 118 ASN A O 1
ATOM 874 N N . PRO A 1 119 ? 3.768 0.096 12.906 1.00 91.56 119 PRO A N 1
ATOM 875 C CA . PRO A 1 119 ? 4.020 -1.315 13.220 1.00 91.56 119 PRO A CA 1
ATOM 876 C C . PRO A 1 119 ? 2.953 -2.244 12.620 1.00 91.56 119 PRO A C 1
ATOM 878 O O . PRO A 1 119 ? 1.763 -2.020 12.824 1.00 91.56 119 PRO A O 1
ATOM 881 N N . LEU A 1 120 ? 3.388 -3.280 11.896 1.00 91.69 120 LEU A N 1
ATOM 882 C CA . LEU A 1 120 ? 2.523 -4.059 11.009 1.00 91.69 120 LEU A CA 1
ATOM 883 C C . LEU A 1 120 ? 1.353 -4.750 11.726 1.00 91.69 120 LEU A C 1
ATOM 885 O O . LEU A 1 120 ? 0.210 -4.555 11.318 1.00 91.69 120 LEU A O 1
ATOM 889 N N . ASP A 1 121 ? 1.596 -5.518 12.794 1.00 92.19 121 ASP A N 1
ATOM 890 C CA . ASP A 1 121 ? 0.525 -6.307 13.430 1.00 92.19 121 ASP A CA 1
ATOM 891 C C . ASP A 1 121 ? -0.589 -5.426 14.025 1.00 92.19 121 ASP A C 1
ATOM 893 O O . ASP A 1 121 ? -1.768 -5.691 13.762 1.00 92.19 121 ASP A O 1
ATOM 897 N N . PRO A 1 122 ? -0.277 -4.328 14.752 1.00 94.19 122 PRO A N 1
ATOM 898 C CA . PRO A 1 122 ? -1.299 -3.370 15.159 1.00 94.19 122 PRO A CA 1
ATOM 899 C C . PRO A 1 122 ? -2.054 -2.746 13.978 1.00 94.19 122 PRO A C 1
ATOM 901 O O . PRO A 1 122 ? -3.272 -2.585 14.065 1.00 94.19 122 PRO A O 1
ATOM 904 N N . MET A 1 123 ? -1.372 -2.405 12.877 1.00 96.00 123 MET A N 1
ATOM 905 C CA . MET A 1 123 ? -2.033 -1.821 11.702 1.00 96.00 123 MET A CA 1
ATOM 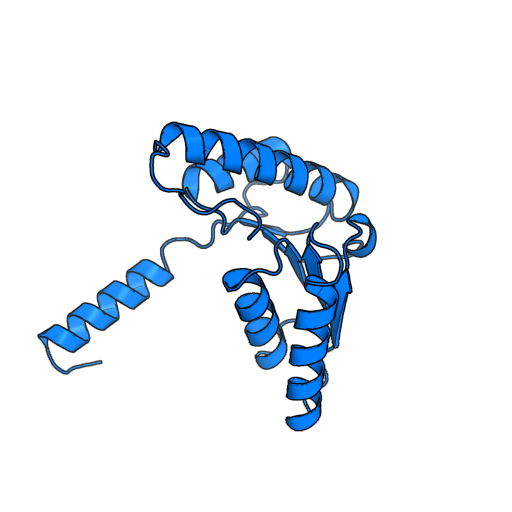906 C C . MET A 1 123 ? -2.941 -2.834 10.997 1.00 96.00 123 MET A C 1
ATOM 908 O O . MET A 1 123 ? -4.045 -2.473 10.587 1.00 96.00 123 MET A O 1
ATOM 912 N N . ALA A 1 124 ? -2.544 -4.106 10.916 1.00 95.62 124 ALA A N 1
ATOM 913 C CA . ALA A 1 124 ? -3.378 -5.182 10.388 1.00 95.62 124 ALA A CA 1
ATOM 914 C C . ALA A 1 124 ? -4.631 -5.404 11.244 1.00 95.62 124 ALA A C 1
ATOM 916 O O . ALA A 1 124 ? -5.739 -5.501 10.713 1.00 95.62 124 ALA A O 1
ATOM 917 N N . TYR A 1 125 ? -4.482 -5.389 12.571 1.00 95.31 125 TYR A N 1
ATOM 918 C CA . TYR A 1 125 ? -5.615 -5.480 13.489 1.00 95.31 125 TYR A CA 1
ATOM 919 C C . TYR A 1 125 ? -6.587 -4.302 13.332 1.00 95.31 125 TYR A C 1
ATOM 921 O O . TYR A 1 125 ? -7.794 -4.512 13.212 1.00 95.31 125 TYR A O 1
ATOM 929 N N . ILE A 1 126 ? -6.078 -3.066 13.287 1.00 96.50 126 ILE A N 1
ATOM 930 C CA . ILE A 1 126 ? -6.905 -1.868 13.071 1.00 96.50 126 ILE A CA 1
ATOM 931 C C . ILE A 1 126 ? -7.620 -1.950 11.723 1.00 96.50 126 ILE A C 1
ATOM 933 O O . ILE A 1 126 ? -8.820 -1.704 11.662 1.00 96.50 126 ILE A O 1
ATOM 937 N N . THR A 1 127 ? -6.915 -2.356 10.668 1.00 97.94 127 THR A N 1
ATOM 938 C CA . THR A 1 127 ? -7.485 -2.530 9.326 1.00 97.94 127 THR A CA 1
ATOM 939 C C . THR A 1 127 ? -8.665 -3.497 9.351 1.00 97.94 127 THR A C 1
ATOM 941 O O . THR A 1 127 ? -9.746 -3.161 8.870 1.00 97.94 127 THR A O 1
ATOM 944 N N . GLN A 1 128 ? -8.504 -4.664 9.981 1.00 97.38 128 GLN A N 1
ATOM 945 C CA . GLN A 1 128 ? -9.572 -5.658 10.117 1.00 97.38 128 GLN A CA 1
ATOM 946 C C . GLN A 1 128 ? -10.762 -5.120 10.920 1.00 97.38 128 GLN A C 1
ATOM 948 O O . GLN A 1 128 ? -11.913 -5.307 10.530 1.00 97.38 128 GLN A O 1
ATOM 953 N N . LYS A 1 129 ? -10.500 -4.421 12.028 1.00 97.56 129 LYS A N 1
ATOM 954 C CA . LYS A 1 129 ? -11.557 -3.899 12.902 1.00 97.56 129 LYS A CA 1
ATOM 955 C C . LYS A 1 129 ? -12.339 -2.744 12.290 1.00 97.56 129 LYS A C 1
ATOM 957 O O . LYS A 1 129 ? -13.549 -2.687 12.479 1.00 97.56 129 LYS A O 1
ATOM 962 N N . VAL A 1 130 ? -11.666 -1.833 11.592 1.00 97.88 130 VAL A N 1
ATOM 963 C CA . VAL A 1 130 ? -12.280 -0.630 11.012 1.00 97.88 130 VAL A CA 1
ATOM 964 C C . VAL A 1 130 ? -13.032 -0.960 9.724 1.00 97.88 130 VAL A C 1
ATOM 966 O O . VAL A 1 130 ? -14.167 -0.514 9.558 1.00 97.88 130 VAL A O 1
ATOM 969 N N . SER A 1 131 ? -12.444 -1.777 8.841 1.00 97.69 131 SER A N 1
ATOM 970 C CA . SER A 1 131 ? -13.131 -2.224 7.618 1.00 97.69 131 SER A CA 1
ATOM 971 C C . SER A 1 131 ? -14.393 -3.020 7.958 1.00 97.69 131 SER A C 1
ATOM 973 O O . SER A 1 131 ? -15.447 -2.818 7.356 1.00 97.69 131 SER A O 1
ATOM 975 N N . GLY A 1 132 ? -14.308 -3.881 8.978 1.00 97.38 132 GLY A N 1
ATOM 976 C CA . GLY A 1 132 ? -15.346 -4.865 9.272 1.00 97.38 132 GLY A CA 1
ATOM 977 C C . GLY A 1 132 ? -15.378 -6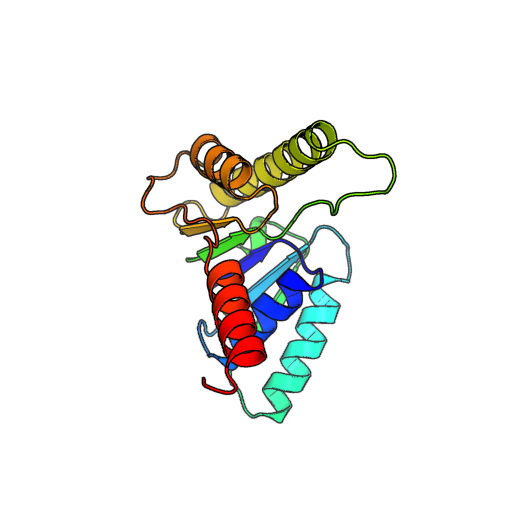.006 8.255 1.00 97.38 132 GLY A C 1
ATOM 978 O O . GLY A 1 132 ? -16.347 -6.756 8.236 1.00 97.38 132 GLY A O 1
ATOM 979 N N . PHE A 1 133 ? -14.346 -6.131 7.416 1.00 97.75 133 PHE A N 1
ATOM 980 C CA . PHE A 1 133 ? -14.245 -7.209 6.441 1.00 97.75 133 PHE A CA 1
ATOM 981 C C . PHE A 1 133 ? -13.942 -8.543 7.128 1.00 97.75 133 PHE A C 1
ATOM 983 O O . PHE A 1 133 ? -13.375 -8.604 8.231 1.00 97.75 133 PHE A O 1
ATOM 990 N N . ASP A 1 134 ? -14.279 -9.626 6.428 1.00 96.94 134 ASP A N 1
ATOM 991 C CA . ASP A 1 134 ? -13.858 -10.966 6.805 1.00 96.94 134 ASP A CA 1
ATOM 992 C C . ASP A 1 134 ? -12.340 -11.049 6.958 1.00 96.94 134 ASP A C 1
ATOM 994 O O . ASP A 1 134 ? -11.565 -10.419 6.235 1.00 96.94 134 ASP A O 1
ATOM 998 N N . ARG A 1 135 ? -11.892 -11.881 7.904 1.00 93.88 135 ARG A N 1
ATOM 999 C CA . ARG A 1 135 ? -10.457 -12.069 8.172 1.00 93.88 135 ARG A CA 1
ATOM 1000 C C . ARG A 1 135 ? -9.690 -12.559 6.942 1.00 93.88 135 ARG A C 1
ATOM 1002 O O . ARG A 1 135 ? -8.517 -12.246 6.808 1.00 93.88 135 ARG A O 1
ATOM 1009 N N . SER A 1 136 ? -10.354 -13.287 6.045 1.00 95.06 136 SER A N 1
ATOM 1010 C CA . SER A 1 136 ? -9.805 -13.755 4.767 1.00 95.06 136 SER A CA 1
ATOM 1011 C C . SER A 1 136 ? -9.616 -12.649 3.725 1.00 95.06 136 SER A C 1
ATOM 1013 O O . SER A 1 136 ? -9.181 -12.943 2.620 1.00 95.06 136 SER A O 1
ATOM 1015 N N . ARG A 1 137 ? -9.950 -11.391 4.036 1.00 97.00 137 ARG A N 1
ATOM 1016 C CA . ARG A 1 137 ? -9.766 -10.237 3.146 1.00 97.00 137 ARG A CA 1
ATOM 1017 C C . ARG A 1 137 ? -8.749 -9.225 3.672 1.00 97.00 137 ARG A C 1
ATOM 1019 O O . ARG A 1 137 ? -8.554 -8.197 3.033 1.00 97.00 137 ARG A O 1
ATOM 1026 N N . VAL A 1 138 ? -8.093 -9.485 4.807 1.00 96.88 138 VAL A N 1
ATOM 1027 C CA . VAL A 1 138 ? -7.084 -8.580 5.383 1.00 96.88 138 VAL A CA 1
ATOM 1028 C C . VAL A 1 138 ? -5.786 -9.336 5.644 1.00 96.88 138 VAL A C 1
ATOM 1030 O O . VAL A 1 138 ? -5.725 -10.189 6.527 1.00 96.88 138 VAL A O 1
ATOM 1033 N N . PHE A 1 139 ? -4.733 -8.983 4.905 1.00 91.00 139 PHE A N 1
ATOM 1034 C CA . PHE A 1 139 ? -3.445 -9.678 4.925 1.00 91.00 139 PHE A CA 1
ATOM 1035 C C . PHE A 1 139 ? -2.310 -8.692 5.177 1.00 91.00 139 PHE A C 1
ATOM 1037 O O . PHE A 1 139 ? -1.953 -7.919 4.297 1.00 91.00 139 PHE A O 1
ATOM 1044 N N . GLY A 1 140 ? -1.705 -8.705 6.364 1.00 87.31 140 GLY A N 1
ATOM 1045 C CA . GLY A 1 140 ? -0.456 -7.963 6.549 1.00 87.31 140 GLY A CA 1
ATOM 1046 C C . GLY A 1 140 ? 0.624 -8.472 5.587 1.00 87.31 140 GLY A C 1
ATOM 1047 O O . GLY A 1 140 ? 0.650 -9.663 5.279 1.00 87.31 140 GLY A O 1
ATOM 1048 N N . MET A 1 141 ? 1.547 -7.600 5.163 1.00 85.06 141 MET A N 1
ATOM 1049 C CA . MET A 1 141 ? 2.707 -7.972 4.323 1.00 85.06 141 MET A CA 1
ATOM 1050 C C . MET A 1 141 ? 3.506 -9.177 4.876 1.00 85.06 141 MET A C 1
ATOM 1052 O O . MET A 1 141 ? 4.184 -9.888 4.135 1.00 85.06 141 MET A O 1
ATOM 1056 N N . GLY A 1 142 ? 3.407 -9.423 6.184 1.00 81.38 142 GLY A N 1
ATOM 1057 C CA . GLY A 1 142 ? 4.047 -10.528 6.883 1.00 81.38 142 GLY A CA 1
ATOM 1058 C C . GLY A 1 142 ? 5.563 -10.366 6.994 1.00 81.38 142 GLY A C 1
ATOM 1059 O O . GLY A 1 142 ? 6.124 -9.300 6.748 1.00 81.38 142 GLY A O 1
ATOM 1060 N N . GLY A 1 143 ? 6.237 -11.456 7.365 1.00 84.19 143 GLY A N 1
ATOM 1061 C CA . GLY A 1 143 ? 7.689 -11.507 7.570 1.00 84.19 143 GLY A CA 1
ATOM 1062 C C . GLY A 1 143 ? 8.502 -11.817 6.311 1.00 84.19 143 GLY A C 1
ATOM 1063 O O . GLY A 1 143 ? 9.644 -12.247 6.432 1.00 84.19 143 GLY A O 1
ATOM 1064 N N . MET A 1 144 ? 7.946 -11.653 5.102 1.00 86.19 144 MET A N 1
ATOM 1065 C CA . MET A 1 144 ? 8.637 -12.045 3.859 1.00 86.19 144 MET A CA 1
ATOM 1066 C C . MET A 1 144 ? 9.959 -11.283 3.667 1.00 86.19 144 MET A C 1
ATOM 1068 O O . MET A 1 144 ? 10.966 -11.856 3.243 1.00 86.19 144 MET A O 1
ATOM 1072 N N . LEU A 1 145 ? 9.985 -9.998 4.035 1.00 88.38 145 LEU A N 1
ATOM 1073 C CA . LEU A 1 145 ? 11.208 -9.197 4.007 1.00 88.38 145 LEU A CA 1
ATOM 1074 C C . LEU A 1 145 ? 12.224 -9.675 5.054 1.00 88.38 145 LEU A C 1
ATOM 1076 O O . LEU A 1 145 ? 13.414 -9.743 4.759 1.00 88.38 145 LEU A O 1
ATOM 1080 N N . ASP A 1 146 ? 11.769 -10.047 6.249 1.00 91.12 146 ASP A N 1
ATOM 1081 C CA . ASP A 1 146 ? 12.650 -10.560 7.302 1.00 91.12 146 ASP A CA 1
ATOM 1082 C C . ASP A 1 146 ? 13.211 -11.941 6.951 1.00 91.12 146 ASP A C 1
ATOM 1084 O O . ASP A 1 146 ? 14.386 -12.203 7.195 1.00 91.12 146 ASP A O 1
ATOM 1088 N N . LEU A 1 147 ? 12.430 -12.785 6.271 1.00 92.06 147 LEU A N 1
ATOM 1089 C CA . LEU A 1 147 ? 12.918 -14.040 5.704 1.00 92.06 147 LEU A CA 1
ATOM 1090 C C . LEU A 1 147 ? 13.962 -13.791 4.607 1.00 92.06 147 LEU A C 1
ATOM 1092 O O . LEU A 1 147 ? 14.981 -14.476 4.560 1.00 92.06 147 LEU A O 1
ATOM 1096 N N . SER A 1 148 ? 13.743 -12.790 3.751 1.00 92.75 148 SER A N 1
ATOM 1097 C CA . SER A 1 148 ? 14.708 -12.408 2.712 1.00 92.75 148 SER A CA 1
ATOM 1098 C C . SER A 1 148 ? 16.021 -11.907 3.325 1.00 92.75 148 SER A C 1
ATOM 1100 O O . SER A 1 148 ? 17.095 -12.320 2.896 1.00 92.75 148 SER A O 1
ATOM 1102 N N . ARG A 1 149 ? 15.948 -11.095 4.389 1.00 94.19 149 ARG A N 1
ATOM 1103 C CA . ARG A 1 149 ? 17.120 -10.668 5.175 1.00 94.19 149 ARG A CA 1
ATOM 1104 C C . ARG A 1 149 ? 17.831 -11.850 5.823 1.00 94.19 149 ARG A C 1
ATOM 1106 O O . ARG A 1 149 ? 19.050 -11.929 5.770 1.00 94.19 149 ARG A O 1
ATOM 1113 N N . PHE A 1 150 ? 17.080 -12.787 6.397 1.00 95.31 150 PHE A N 1
ATOM 1114 C CA . PHE A 1 150 ? 17.657 -13.979 7.011 1.00 95.31 150 PHE A CA 1
ATOM 1115 C C . PHE A 1 150 ? 18.418 -14.837 5.992 1.00 95.31 150 PHE A C 1
ATOM 1117 O O . PHE A 1 150 ? 19.547 -15.241 6.257 1.00 95.31 150 PHE A O 1
ATOM 1124 N N . ARG A 1 151 ? 17.851 -15.044 4.795 1.00 94.94 151 ARG A N 1
ATOM 1125 C CA . ARG A 1 151 ? 18.539 -15.724 3.684 1.00 94.94 151 ARG A CA 1
ATOM 1126 C C . ARG A 1 151 ? 19.819 -14.997 3.273 1.00 94.94 151 ARG A C 1
ATOM 1128 O O . ARG A 1 151 ? 20.843 -15.646 3.097 1.00 94.94 151 ARG A O 1
ATOM 1135 N N . GLN A 1 152 ? 19.778 -13.669 3.187 1.00 96.69 152 GLN A N 1
ATOM 1136 C CA . GLN A 1 152 ? 20.959 -12.862 2.884 1.00 96.69 152 GLN A CA 1
ATOM 1137 C C . GLN A 1 152 ? 22.058 -13.030 3.946 1.00 96.69 152 GLN A C 1
ATOM 1139 O O . GLN A 1 152 ? 23.218 -13.214 3.596 1.00 96.69 152 GLN A O 1
ATOM 1144 N N . PHE A 1 153 ? 21.710 -13.061 5.235 1.00 97.12 153 PHE A N 1
ATOM 1145 C CA . PHE A 1 153 ? 22.693 -13.281 6.302 1.00 97.12 153 PHE A CA 1
ATOM 1146 C C . PHE A 1 153 ? 23.305 -14.688 6.276 1.00 97.12 153 PHE A C 1
ATOM 1148 O O . PHE A 1 153 ? 24.488 -14.847 6.584 1.00 97.12 153 PHE A O 1
ATOM 1155 N N . ILE A 1 154 ? 22.537 -15.709 5.876 1.00 97.06 154 ILE A N 1
ATOM 1156 C CA . ILE A 1 154 ? 23.077 -17.057 5.633 1.00 97.06 154 ILE A CA 1
ATOM 1157 C C . ILE A 1 154 ? 24.081 -17.017 4.478 1.00 97.06 154 ILE A C 1
ATOM 1159 O O . ILE A 1 154 ? 25.174 -17.571 4.609 1.00 97.06 154 ILE A O 1
ATOM 1163 N N . HIS A 1 155 ? 23.745 -16.338 3.380 1.00 97.25 155 HIS A N 1
ATOM 1164 C CA . HIS A 1 155 ? 24.652 -16.174 2.247 1.00 97.25 155 HIS A CA 1
ATOM 1165 C C . HIS A 1 155 ? 25.951 -15.473 2.651 1.00 97.25 155 HIS A C 1
ATOM 1167 O O . HIS A 1 155 ? 27.030 -15.993 2.395 1.00 97.25 155 HIS A O 1
ATOM 1173 N N . GLU A 1 156 ? 25.866 -14.352 3.365 1.00 97.44 156 GLU A N 1
ATOM 1174 C CA . GLU A 1 156 ? 27.039 -13.608 3.844 1.00 97.44 156 GLU A CA 1
ATOM 1175 C C . GLU A 1 156 ? 27.922 -14.440 4.782 1.00 97.44 156 GLU A C 1
ATOM 1177 O O . GLU A 1 156 ? 29.143 -14.297 4.779 1.00 97.44 156 GLU A O 1
ATOM 1182 N N . SER A 1 157 ? 27.315 -15.343 5.557 1.00 97.50 157 SER A N 1
ATOM 1183 C CA . SER A 1 157 ? 28.034 -16.198 6.505 1.00 97.50 157 SER A CA 1
ATOM 1184 C C . SER A 1 157 ? 28.650 -17.445 5.865 1.00 97.50 157 SER A C 1
ATOM 1186 O O . SER A 1 157 ? 29.601 -17.999 6.411 1.00 97.50 157 SER A O 1
ATOM 1188 N N . THR A 1 158 ? 28.097 -17.933 4.749 1.00 97.75 158 THR A N 1
ATOM 1189 C CA . THR A 1 158 ? 28.438 -19.260 4.197 1.00 97.75 158 THR A CA 1
ATOM 1190 C C . THR A 1 158 ? 28.942 -19.237 2.754 1.00 97.75 158 THR A C 1
ATOM 1192 O O . THR A 1 158 ? 29.584 -20.193 2.329 1.00 97.75 158 THR A O 1
ATOM 1195 N N . GLY A 1 159 ? 28.661 -18.175 1.997 1.00 96.31 159 GLY A N 1
ATOM 1196 C CA . GLY A 1 159 ? 28.921 -18.065 0.559 1.00 96.31 159 GLY A CA 1
ATOM 1197 C C . GLY A 1 159 ? 27.914 -18.799 -0.337 1.00 96.31 159 GLY A C 1
ATOM 1198 O O . GLY A 1 159 ? 28.056 -18.757 -1.558 1.00 96.31 159 GLY A O 1
ATOM 1199 N N . TYR A 1 160 ? 26.895 -19.452 0.229 1.00 88.94 160 TYR A N 1
ATOM 1200 C CA . TYR A 1 160 ? 25.899 -20.230 -0.520 1.00 88.94 160 TYR A CA 1
ATOM 1201 C C . TYR A 1 160 ? 24.561 -19.493 -0.627 1.00 88.94 160 TYR A C 1
ATOM 1203 O O . TYR A 1 160 ? 24.239 -18.660 0.218 1.00 88.94 160 TYR A O 1
ATOM 1211 N N . SER A 1 161 ? 23.806 -19.763 -1.695 1.00 79.69 161 SER A N 1
ATOM 1212 C CA . SER A 1 161 ? 22.473 -19.184 -1.934 1.00 79.69 161 SER A CA 1
ATOM 1213 C C . SER A 1 161 ? 21.341 -20.099 -1.481 1.00 79.69 161 SER A C 1
ATOM 1215 O O . SER A 1 161 ? 21.546 -21.330 -1.465 1.00 79.69 161 SER A O 1
#